Protein 8YEQ (pdb70)

Sequence (72 aa):
EQSEFDVILEAAGDKKIGVIKVVREIVSGLGLKEAKKDLVDGAPKPLLLEKVAKEAADEAKAKLEAAGATVTVK

Structure (mmCIF, N/CA/C/O backbone):
data_8YEQ
#
_entry.id   8YEQ
#
_cell.length_a   25.931
_cell.length_b   47.282
_cell.length_c   61.637
_cell.angle_alpha   90.00
_cell.angle_beta   90.00
_cell.angle_gamma   90.00
#
_symmetry.space_group_name_H-M   'P 2 21 21'
#
loop_
_entity.id
_entity.type
_entity.pdbx_description
1 polymer 'Large ribosomal subunit protein bL12'
2 non-polymer 1,2-ETHANEDIOL
3 water water
#
loop_
_atom_site.group_PDB
_atom_site.id
_atom_site.type_symbol
_atom_site.label_atom_id
_atom_site.label_alt_id
_atom_site.label_comp_id
_atom_site.label_asym_id
_atom_site.label_entity_id
_atom_site.label_seq_id
_atom_site.pdbx_PDB_ins_code
_atom_site.Cartn_x
_atom_site.Cartn_y
_atom_site.Cartn_z
_atom_site.occupancy
_atom_site.B_iso_or_equiv
_atom_site.auth_seq_id
_atom_site.auth_comp_id
_atom_site.auth_asym_id
_atom_site.auth_atom_id
_atom_site.pdbx_PDB_model_num
ATOM 1 N N . GLU A 1 100 ? -14.341 7.568 -5.113 1.00 63.29 58 GLU A N 1
ATOM 2 C CA . GLU A 1 100 ? -13.788 7.844 -3.791 1.00 60.97 58 GLU A CA 1
ATOM 3 C C . GLU A 1 100 ? -12.668 8.884 -3.861 1.00 53.95 58 GLU A C 1
ATOM 4 O O . GLU A 1 100 ? -11.987 9.020 -4.878 1.00 52.22 58 GLU A O 1
ATOM 10 N N . GLN A 1 101 ? -12.494 9.615 -2.764 1.00 42.98 59 GLN A N 1
ATOM 11 C CA . GLN A 1 101 ? -11.491 10.668 -2.698 1.00 32.11 59 GLN A CA 1
ATOM 12 C C . GLN A 1 101 ? -10.087 10.079 -2.775 1.00 24.07 59 GLN A C 1
ATOM 13 O O . GLN A 1 101 ? -9.804 9.026 -2.199 1.00 30.96 59 GLN A O 1
ATOM 19 N N . SER A 1 102 ? -9.194 10.766 -3.489 1.00 19.31 60 SER A N 1
ATOM 20 C CA . SER A 1 102 ? -7.908 10.169 -3.816 1.00 21.80 60 SER A CA 1
ATOM 21 C C . SER A 1 102 ? -6.721 10.737 -3.047 1.00 20.52 60 SER A C 1
ATOM 22 O O . SER A 1 102 ? -5.678 10.081 -3.001 1.00 21.85 60 SER A O 1
ATOM 25 N N . GLU A 1 103 ? -6.837 11.921 -2.445 1.00 16.53 61 GLU A N 1
ATOM 26 C CA . GLU A 1 103 ? -5.742 12.476 -1.660 1.00 16.58 61 GLU A CA 1
ATOM 27 C C . GLU A 1 103 ? -6.323 13.303 -0.525 1.00 13.58 61 GLU A C 1
ATOM 28 O O . GLU A 1 103 ? -7.466 13.764 -0.595 1.00 15.89 61 GLU A O 1
ATOM 34 N N . PHE A 1 104 ? -5.522 13.477 0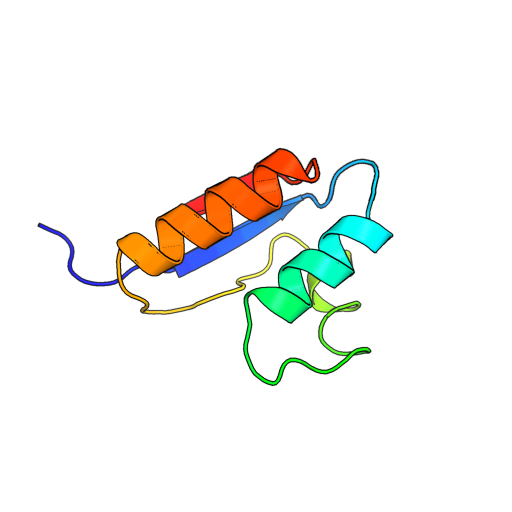.534 1.00 11.84 62 PHE A N 1
ATOM 35 C CA . PHE A 1 104 ? -6.026 13.955 1.817 1.00 11.93 62 PHE A CA 1
ATOM 36 C C . PHE A 1 104 ? -5.040 14.920 2.460 1.00 11.26 62 PHE A C 1
ATOM 37 O O . PHE A 1 104 ? -3.829 14.808 2.266 1.00 11.95 62 PHE A O 1
ATOM 45 N N . ASP A 1 105 ? -5.576 15.861 3.246 1.00 11.85 63 ASP A N 1
ATOM 46 C CA . ASP A 1 105 ? -4.799 16.705 4.147 1.00 9.57 63 ASP A CA 1
ATOM 47 C C . ASP A 1 105 ? -4.954 16.210 5.583 1.00 10.99 63 ASP A C 1
ATOM 48 O O . ASP A 1 105 ? -5.994 15.664 5.960 1.00 12.49 63 ASP A O 1
ATOM 53 N N . VAL A 1 106 ? -3.923 16.427 6.395 1.00 10.29 64 VAL A N 1
ATOM 54 C CA . VAL A 1 106 ? -3.972 16.110 7.824 1.00 8.24 64 VAL A CA 1
ATOM 55 C C . VAL A 1 106 ? -3.767 17.416 8.580 1.00 9.37 64 VAL A C 1
ATOM 56 O O . VAL A 1 106 ? -2.726 18.071 8.419 1.00 10.58 64 VAL A O 1
ATOM 60 N N . ILE A 1 107 ? -4.767 17.818 9.368 1.00 7.04 65 ILE A N 1
ATOM 61 C CA . ILE A 1 107 ? -4.730 19.059 10.146 1.00 8.56 65 ILE A CA 1
ATOM 62 C C . ILE A 1 107 ? -4.500 18.710 11.610 1.00 7.40 65 ILE A C 1
ATOM 63 O O . ILE A 1 107 ? -5.246 17.908 12.185 1.00 8.38 65 ILE A O 1
ATOM 68 N N . LEU A 1 108 ? -3.465 19.301 12.212 1.00 7.41 66 LEU A N 1
ATOM 69 C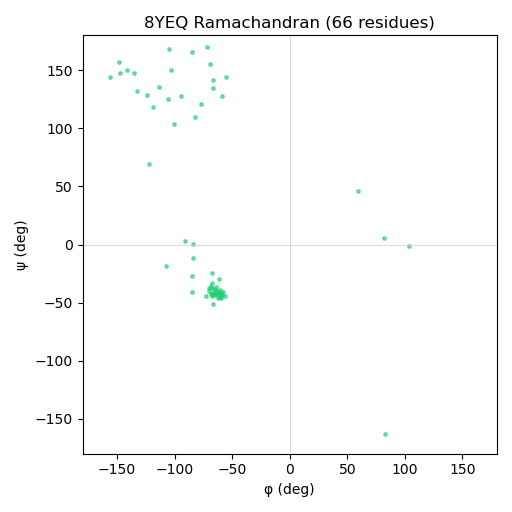 CA . LEU A 1 108 ? -3.279 19.236 13.661 1.00 7.34 66 LEU A CA 1
ATOM 70 C C . LEU A 1 108 ? -4.153 20.310 14.292 1.00 8.87 66 LEU A C 1
ATOM 71 O O . LEU A 1 108 ? -3.871 21.504 14.146 1.00 8.65 66 LEU A O 1
ATOM 76 N N . GLU A 1 109 ? -5.213 19.898 14.988 1.00 7.32 67 GLU A N 1
ATOM 77 C CA . GLU A 1 109 ? -6.161 20.866 15.536 1.00 7.02 67 GLU A CA 1
ATOM 78 C C . GLU A 1 109 ? -5.704 21.401 16.883 1.00 9.38 67 GLU A C 1
ATOM 79 O O . GLU A 1 109 ? -5.857 22.597 17.162 1.00 10.48 67 GLU A O 1
ATOM 85 N N . ALA A 1 110 ? -5.169 20.530 17.736 1.00 9.11 68 ALA A N 1
ATOM 86 C CA . ALA A 1 110 ? -4.775 20.884 19.090 1.00 8.86 68 ALA A CA 1
ATOM 87 C C . ALA A 1 110 ? -3.711 19.904 19.543 1.00 9.35 68 ALA A C 1
ATOM 88 O O . ALA A 1 110 ? -3.777 18.717 19.215 1.00 10.80 68 ALA A O 1
ATOM 90 N N . ALA A 1 111 ? -2.753 20.396 20.324 1.00 9.85 69 ALA A N 1
ATOM 91 C CA . ALA A 1 111 ? -1.622 19.562 20.709 1.00 11.21 69 ALA A CA 1
ATOM 92 C C . ALA A 1 111 ? -1.915 18.704 21.930 1.00 12.87 69 ALA A C 1
ATOM 93 O O . ALA A 1 111 ? -1.302 17.645 22.087 1.00 14.39 69 ALA A O 1
ATOM 95 N N . GLY A 1 112 ? -2.819 19.131 22.804 1.00 10.96 70 GLY A N 1
ATOM 96 C CA . GLY A 1 112 ? -3.066 18.383 24.025 1.00 12.98 70 GLY A CA 1
ATOM 97 C C . GLY A 1 112 ? -2.065 18.709 25.122 1.00 11.99 70 GLY A C 1
ATOM 98 O O . GLY A 1 112 ? -1.334 19.703 25.073 1.00 15.34 70 GLY A O 1
ATOM 99 N N . ASP A 1 113 ? -2.024 17.823 26.121 1.00 15.15 71 ASP A N 1
ATOM 100 C CA . ASP A 1 113 ? -1.258 18.049 27.344 1.00 15.88 71 ASP A CA 1
ATOM 101 C C . ASP A 1 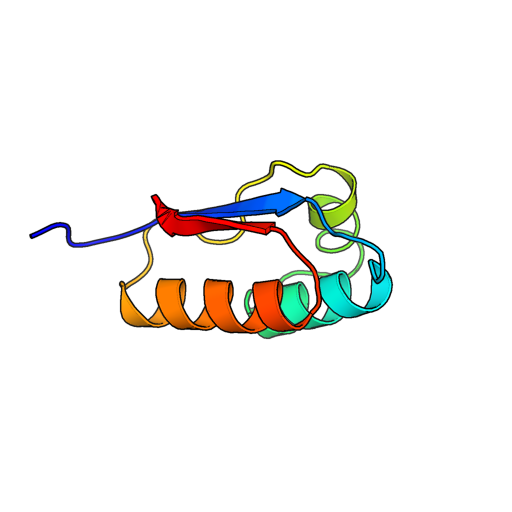113 ? 0.213 17.669 27.234 1.00 17.28 71 ASP A C 1
ATOM 102 O O . ASP A 1 113 ? 0.986 18.009 28.135 1.00 18.10 71 ASP A O 1
ATOM 107 N N . LYS A 1 114 ? 0.622 16.975 26.179 1.00 13.13 72 LYS A N 1
ATOM 108 C CA . LYS A 1 114 ? 1.987 16.466 26.046 1.00 12.95 72 LYS A CA 1
ATOM 109 C C . LYS A 1 114 ? 2.585 17.026 24.761 1.00 12.95 72 LYS A C 1
ATOM 110 O O . LYS A 1 114 ? 2.826 16.298 23.795 1.00 12.33 72 LYS A O 1
ATOM 116 N N . LYS A 1 115 ? 2.834 18.337 24.763 1.00 12.72 73 LYS A N 1
ATOM 117 C CA . LYS A 1 115 ? 3.278 19.020 23.552 1.00 11.72 73 LYS A CA 1
ATOM 118 C C . LYS A 1 115 ? 4.626 18.507 23.062 1.00 14.87 73 LYS A C 1
ATOM 119 O O . LYS A 1 115 ? 4.845 18.379 21.852 1.00 13.52 73 LYS A O 1
ATOM 125 N N . ILE A 1 116 ? 5.560 18.246 23.981 1.00 14.11 74 ILE A N 1
ATOM 126 C CA . ILE A 1 116 ? 6.871 17.749 23.575 1.00 15.59 74 ILE A CA 1
ATOM 127 C C . ILE A 1 116 ? 6.732 16.426 22.837 1.00 13.61 74 ILE A C 1
ATOM 128 O O . ILE A 1 116 ? 7.384 16.196 21.811 1.00 15.65 74 ILE A O 1
ATOM 133 N N . GLY A 1 117 ? 5.872 15.533 23.340 1.00 13.62 75 GLY A N 1
ATOM 134 C CA . GLY A 1 117 ? 5.647 14.273 22.648 1.00 12.39 75 GLY A CA 1
ATOM 135 C C . GLY A 1 117 ? 5.026 14.460 21.276 1.00 10.65 75 GLY A C 1
ATOM 136 O O . GLY A 1 117 ? 5.347 13.732 20.332 1.00 12.89 75 GLY A O 1
ATOM 137 N N . VAL A 1 118 ? 4.124 15.434 21.147 1.00 9.96 76 VAL A N 1
ATOM 138 C CA . VAL A 1 118 ? 3.491 15.688 19.859 1.00 8.61 76 VAL A CA 1
ATOM 139 C C . VAL A 1 118 ? 4.504 16.255 18.865 1.00 11.52 76 VAL A C 1
ATOM 140 O O . VAL A 1 118 ? 4.478 15.906 17.679 1.00 10.62 76 VAL A O 1
ATOM 144 N N . ILE A 1 119 ? 5.426 17.111 19.331 1.00 11.15 77 ILE A N 1
ATOM 145 C CA . ILE A 1 119 ? 6.497 17.589 18.454 1.00 10.49 77 ILE A CA 1
ATOM 146 C C . ILE A 1 119 ? 7.319 16.415 17.921 1.00 9.88 77 ILE A C 1
ATOM 147 O O . ILE A 1 119 ? 7.641 16.359 16.726 1.00 10.40 77 ILE A O 1
ATOM 152 N N . LYS A 1 120 ? 7.657 15.446 18.788 1.00 11.40 78 LYS A N 1
ATOM 153 C CA . LYS A 1 120 ? 8.407 14.275 18.329 1.00 10.35 78 LYS A CA 1
ATOM 154 C C . LYS A 1 120 ? 7.628 13.484 17.282 1.00 11.19 78 LYS A C 1
ATOM 155 O O . LYS A 1 120 ? 8.198 13.056 16.275 1.00 12.11 78 LYS A O 1
ATOM 161 N N . VAL A 1 121 ? 6.323 13.285 17.500 1.00 9.80 79 VAL A N 1
ATOM 162 C CA . VAL A 1 121 ? 5.518 12.514 16.552 1.00 9.97 79 VAL A CA 1
ATOM 163 C C . VAL A 1 121 ? 5.390 13.253 15.218 1.00 9.22 79 VAL A C 1
ATOM 164 O O . VAL A 1 121 ? 5.498 12.649 14.139 1.00 10.72 79 VAL A O 1
ATOM 168 N N . VAL A 1 122 ? 5.184 14.577 15.259 1.00 9.68 80 VAL A N 1
ATOM 169 C CA . VAL A 1 122 ? 5.126 15.359 14.026 1.00 9.24 80 VAL A CA 1
ATOM 170 C C . VAL A 1 122 ? 6.420 15.202 13.225 1.00 9.49 80 VAL A C 1
ATOM 171 O O . VAL A 1 122 ? 6.401 15.069 11.994 1.00 9.96 80 VAL A O 1
ATOM 175 N N . ARG A 1 123 ? 7.568 15.209 13.911 1.00 10.33 81 ARG A N 1
ATOM 176 C CA . ARG A 1 123 ? 8.838 15.070 13.210 1.00 10.68 81 ARG A CA 1
ATOM 177 C C . ARG A 1 123 ? 9.015 13.689 12.602 1.00 10.72 81 ARG A C 1
ATOM 178 O O . ARG A 1 123 ? 9.645 13.567 11.546 1.00 13.92 81 ARG A O 1
ATOM 186 N N . GLU A 1 124 ? 8.477 12.649 13.246 1.00 11.49 82 GLU A N 1
ATOM 187 C CA . GLU A 1 124 ? 8.543 11.300 12.681 1.00 13.39 82 GLU A CA 1
ATOM 188 C C . GLU A 1 124 ? 7.649 11.181 11.454 1.00 13.51 82 GLU A C 1
ATOM 189 O O . GLU A 1 124 ? 8.015 10.527 10.470 1.00 17.01 82 GLU A O 1
ATOM 195 N N . ILE A 1 125 ? 6.480 11.829 11.488 1.00 11.97 83 ILE A N 1
ATOM 196 C CA . ILE A 1 125 ? 5.522 11.726 10.391 1.00 12.00 83 ILE A CA 1
ATOM 197 C C . ILE A 1 125 ? 5.998 12.504 9.167 1.00 14.05 83 ILE A C 1
ATOM 198 O O . ILE A 1 125 ? 5.907 12.011 8.034 1.00 16.62 83 ILE A O 1
ATOM 203 N N . VAL A 1 126 ? 6.507 13.725 9.365 1.00 11.94 84 VAL A N 1
ATOM 204 C CA . VAL A 1 126 ? 6.779 14.664 8.275 1.00 13.98 84 VAL A CA 1
ATOM 205 C C . VAL A 1 126 ? 8.268 14.612 7.963 1.00 13.45 84 VAL A C 1
ATOM 206 O O . VAL A 1 126 ? 9.088 15.204 8.672 1.00 15.31 84 VAL A O 1
ATOM 210 N N . SER A 1 127 ? 8.611 13.937 6.870 1.00 16.83 85 SER A N 1
ATOM 211 C CA . SER A 1 127 ? 10.007 13.807 6.472 1.00 18.68 85 SER A CA 1
ATOM 212 C C . SER A 1 127 ? 10.635 15.176 6.244 1.00 18.26 85 SER A C 1
ATOM 213 O O . SER A 1 127 ? 10.093 16.012 5.512 1.00 19.69 85 SER A O 1
ATOM 216 N N . GLY A 1 128 ? 11.779 15.405 6.889 1.00 14.66 86 GLY A N 1
ATOM 217 C CA . GLY A 1 128 ? 12.542 16.612 6.671 1.00 14.57 86 GLY A CA 1
ATOM 218 C C . GLY A 1 128 ? 12.081 17.831 7.436 1.00 14.56 86 GLY A C 1
ATOM 219 O O . GLY A 1 128 ? 12.627 18.919 7.216 1.00 14.24 86 GLY A O 1
ATOM 220 N N . LEU A 1 129 ? 11.102 17.700 8.328 1.00 10.79 87 LEU A N 1
ATOM 221 C CA . LEU A 1 129 ? 10.626 18.849 9.090 1.00 8.89 87 LEU A CA 1
ATOM 222 C C . LEU A 1 129 ? 11.627 19.166 10.199 1.00 9.92 87 LEU A C 1
ATOM 223 O O . LEU A 1 129 ? 11.897 18.319 11.060 1.00 11.69 87 LEU A O 1
ATOM 228 N N . GLY A 1 130 ? 12.162 20.379 10.182 1.00 10.78 88 GLY A N 1
ATOM 229 C CA . GLY A 1 130 ? 13.166 20.765 11.149 1.00 10.50 88 GLY A CA 1
ATOM 230 C C . GLY A 1 130 ? 12.590 20.965 12.537 1.00 10.45 88 GLY A C 1
ATOM 231 O O . GLY A 1 130 ? 11.379 21.000 12.752 1.00 10.77 88 GLY A O 1
ATOM 232 N N . LEU A 1 131 ? 13.496 21.118 13.506 1.00 8.50 89 LEU A N 1
ATOM 233 C CA . LEU A 1 131 ? 13.069 21.197 14.902 1.00 8.35 89 LEU A CA 1
ATOM 234 C C . LEU A 1 131 ? 12.263 22.465 15.175 1.00 10.39 89 LEU A C 1
ATOM 235 O O . LEU A 1 131 ? 11.167 22.396 15.739 1.00 9.32 89 LEU A O 1
ATOM 240 N N . LYS A 1 132 ? 12.789 23.632 14.796 1.00 10.01 90 LYS A N 1
ATOM 241 C CA . LYS A 1 132 ? 12.039 24.870 14.994 1.00 8.96 90 LYS A CA 1
ATOM 242 C C . LYS A 1 132 ? 10.737 24.863 14.193 1.00 11.23 90 LYS A C 1
ATOM 243 O O . LYS A 1 132 ? 9.693 25.295 14.694 1.00 9.65 90 LYS A O 1
ATOM 249 N N . GLU A 1 133 ? 10.772 24.369 12.951 1.00 12.22 91 GLU A N 1
ATOM 250 C CA . GLU A 1 133 ? 9.544 24.300 12.153 1.00 10.15 91 GLU A CA 1
ATOM 251 C C . GLU A 1 133 ? 8.483 23.439 12.824 1.00 8.87 91 GLU A C 1
ATOM 252 O O . GLU A 1 133 ? 7.291 23.780 12.805 1.00 10.06 91 GLU A O 1
ATOM 258 N N . ALA A 1 134 ? 8.887 22.308 13.407 1.00 9.10 92 ALA A N 1
ATOM 259 C CA . ALA A 1 134 ? 7.923 21.438 14.071 1.00 7.75 92 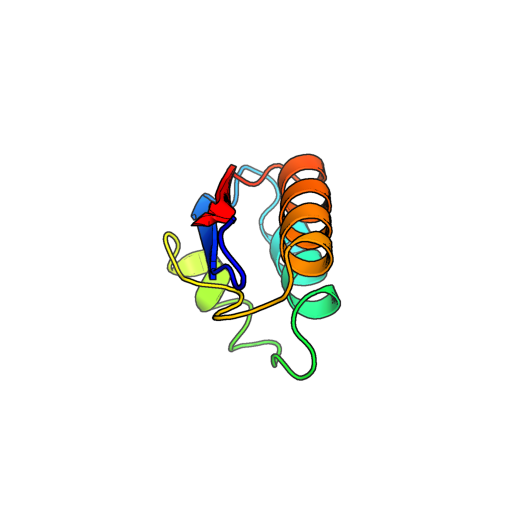ALA A CA 1
ATOM 260 C C . ALA A 1 134 ? 7.358 22.094 15.327 1.00 9.21 92 ALA A C 1
ATOM 261 O O . ALA A 1 134 ? 6.151 21.998 15.591 1.00 8.69 92 AL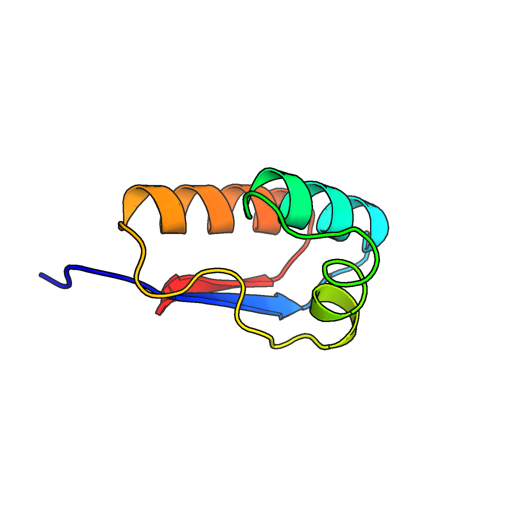A A O 1
ATOM 263 N N . LYS A 1 135 ? 8.215 22.743 16.131 1.00 8.93 93 LYS A N 1
ATOM 264 C CA A LYS A 1 135 ? 7.725 23.452 17.308 0.51 9.21 93 LYS A CA 1
ATOM 265 C CA B LYS A 1 135 ? 7.734 23.462 17.308 0.49 9.12 93 LYS A CA 1
ATOM 266 C C . LYS A 1 135 ? 6.737 24.548 16.921 1.00 9.06 93 LYS A C 1
ATOM 267 O O . LYS A 1 135 ? 5.701 24.720 17.579 1.00 10.80 93 LYS A O 1
ATOM 278 N N . ASP A 1 136 ? 7.033 25.296 15.853 1.00 9.63 94 ASP A N 1
ATOM 279 C CA . ASP A 1 136 ? 6.139 26.374 15.444 1.00 10.13 94 ASP A CA 1
ATOM 280 C C . ASP A 1 136 ? 4.818 25.835 14.905 1.00 9.69 94 ASP A C 1
ATOM 281 O O . ASP A 1 136 ? 3.762 26.452 15.102 1.00 9.83 94 ASP A O 1
ATOM 286 N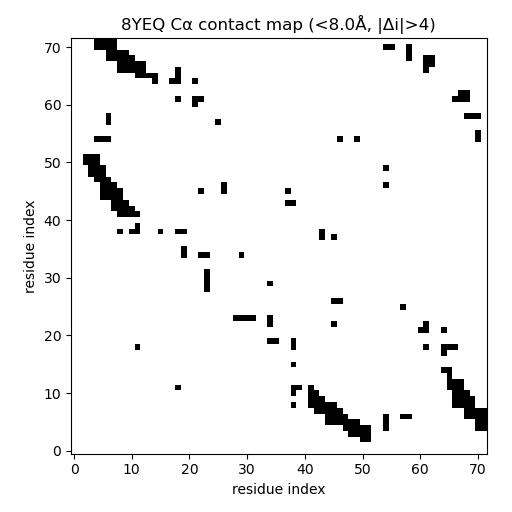 N . LEU A 1 137 ? 4.853 24.698 14.208 1.00 9.50 95 LEU A N 1
ATOM 287 C CA . LEU A 1 137 ? 3.622 24.082 13.731 1.00 7.04 95 LEU A CA 1
ATOM 288 C C . LEU A 1 137 ? 2.734 23.675 14.898 1.00 9.19 95 LEU A C 1
ATOM 289 O O . LEU A 1 137 ? 1.528 23.952 14.908 1.00 11.34 95 LEU A O 1
ATOM 294 N N . VAL A 1 138 ? 3.320 23.032 15.904 1.00 7.93 96 VAL A N 1
ATOM 295 C CA . VAL A 1 138 ? 2.542 22.586 17.050 1.00 8.88 96 VAL A CA 1
ATOM 296 C C . VAL A 1 138 ? 2.025 23.783 17.843 1.00 11.37 96 VAL A C 1
ATOM 297 O O . VAL A 1 138 ? 0.849 23.823 18.222 1.00 11.24 96 VAL A O 1
ATOM 301 N N . ASP A 1 139 ? 2.880 24.792 18.079 1.00 7.72 97 ASP A N 1
ATOM 302 C CA . ASP A 1 139 ? 2.443 25.978 18.812 1.00 10.29 97 ASP A CA 1
ATOM 303 C C . ASP A 1 139 ? 1.418 26.794 18.036 1.00 10.82 97 ASP A C 1
ATOM 304 O O . ASP A 1 139 ? 0.641 27.537 18.650 1.00 10.59 97 ASP A O 1
ATOM 309 N N . GLY A 1 140 ? 1.394 26.688 16.711 1.00 8.72 98 GLY A N 1
ATOM 310 C CA . GLY A 1 140 ? 0.439 27.430 15.908 1.00 10.20 98 GLY A CA 1
ATOM 311 C C . GLY A 1 140 ? -0.882 26.748 15.608 1.00 10.29 98 GLY A C 1
ATOM 312 O O . GLY A 1 140 ? -1.698 27.326 14.882 1.00 10.56 98 GLY A O 1
ATOM 313 N N . ALA A 1 141 ? -1.115 25.551 16.149 1.00 8.91 99 ALA A N 1
ATOM 314 C CA . ALA A 1 141 ? -2.306 24.768 15.828 1.00 7.35 99 ALA A CA 1
ATOM 315 C C . ALA A 1 141 ? -3.580 25.570 16.094 1.00 9.07 99 ALA A C 1
ATOM 316 O O . ALA A 1 141 ? -3.651 26.311 17.079 1.00 12.02 99 ALA A O 1
ATOM 318 N N . PRO A 1 142 ? -4.630 25.407 15.270 1.00 7.78 100 PRO A N 1
ATOM 319 C CA . PRO A 1 142 ? -4.712 24.485 14.123 1.00 8.61 100 PRO A CA 1
ATOM 320 C C . PRO A 1 142 ? -3.783 24.822 12.953 1.00 9.87 100 PRO A C 1
ATOM 321 O O . PRO A 1 142 ? -3.717 25.988 12.552 1.00 11.93 100 PRO A O 1
ATOM 325 N N . LYS A 1 143 ? -3.088 23.818 12.413 1.00 9.57 101 LYS A N 1
ATOM 326 C CA . LYS A 1 143 ? -2.180 23.989 11.286 1.00 10.82 101 LYS A CA 1
ATOM 327 C C . LYS A 1 143 ? -2.183 22.726 10.447 1.00 10.63 101 LYS A C 1
ATOM 328 O O . LYS A 1 143 ? -2.296 21.619 10.996 1.00 9.63 101 LYS A O 1
ATOM 334 N N . PRO A 1 144 ? -2.010 22.843 9.132 1.00 10.56 102 PRO A N 1
ATOM 335 C CA . PRO A 1 144 ? -1.817 21.637 8.321 1.00 11.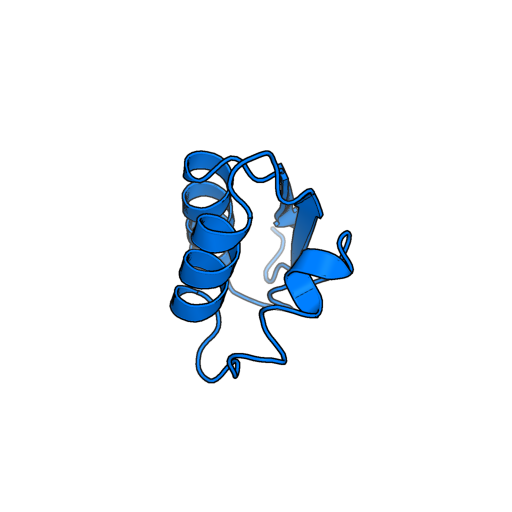48 102 PRO A CA 1
ATOM 336 C C . PRO A 1 144 ? -0.466 20.992 8.594 1.00 10.55 102 PRO A C 1
ATOM 337 O O . PRO A 1 144 ? 0.551 21.665 8.788 1.00 12.77 102 PRO A O 1
ATOM 341 N N A LEU A 1 145 ? -0.469 19.661 8.613 0.77 10.63 103 LEU A N 1
ATOM 342 N N B LEU A 1 145 ? -0.473 19.662 8.616 0.23 11.39 103 LEU A N 1
ATOM 343 C CA A LEU A 1 145 ? 0.720 18.849 8.808 0.77 12.43 103 LEU A CA 1
ATOM 344 C CA B LEU A 1 145 ? 0.723 18.855 8.797 0.23 13.14 103 LEU A CA 1
ATOM 345 C C A LEU A 1 145 ? 1.159 18.147 7.531 0.77 12.09 103 LEU A C 1
ATOM 346 C C B LEU A 1 145 ? 1.157 18.171 7.512 0.23 12.54 103 LEU A C 1
ATOM 347 O O A LEU A 1 145 ? 2.349 18.135 7.199 0.77 14.12 103 LEU A O 1
ATOM 348 O O B LEU A 1 145 ? 2.336 18.213 7.146 0.23 13.95 103 LEU A O 1
ATOM 357 N N . LEU A 1 146 ? 0.219 17.534 6.823 1.00 11.47 104 LEU A N 1
ATOM 358 C CA . LEU A 1 146 ? 0.462 16.867 5.557 1.00 11.18 104 LEU A CA 1
ATOM 359 C C . LEU A 1 146 ? -0.599 17.336 4.577 1.00 13.03 104 LEU A C 1
ATOM 360 O O . LEU A 1 146 ? -1.746 17.579 4.963 1.00 11.56 104 LEU A O 1
ATOM 365 N N . GLU A 1 147 ? -0.217 17.449 3.307 1.00 12.75 105 GLU A N 1
ATOM 366 C CA . GLU A 1 147 ? -1.122 17.932 2.273 1.00 12.60 105 GLU A CA 1
ATOM 367 C C . GLU A 1 147 ? -1.051 17.013 1.062 1.00 12.58 105 GLU A C 1
ATOM 368 O O . GLU A 1 147 ? 0.045 16.648 0.619 1.00 14.60 105 GLU A O 1
ATOM 374 N N . LYS A 1 148 ? -2.225 16.616 0.560 1.00 13.12 106 LYS A N 1
ATOM 375 C CA . LYS A 1 148 ? -2.362 15.828 -0.669 1.00 13.43 106 LYS A CA 1
ATOM 376 C C . LYS A 1 148 ? -1.636 14.484 -0.585 1.00 14.49 106 LYS A C 1
ATOM 377 O O . LYS A 1 148 ? -0.950 14.066 -1.519 1.00 15.32 106 LYS A O 1
ATOM 383 N N . VAL A 1 149 ? -1.815 13.787 0.531 1.00 12.43 107 VAL A N 1
ATOM 384 C CA . VAL A 1 149 ? -1.171 12.501 0.746 1.00 13.09 107 VAL A CA 1
ATOM 385 C C . VAL A 1 149 ? -2.180 11.367 0.583 1.00 12.70 107 VAL A C 1
ATOM 386 O O . VAL A 1 149 ? -3.390 11.574 0.538 1.00 12.68 107 VAL A O 1
ATOM 390 N N . ALA A 1 150 ? -1.669 10.140 0.510 1.00 12.54 108 ALA A N 1
ATOM 391 C CA . ALA A 1 150 ? -2.511 8.961 0.382 1.00 14.06 108 ALA A CA 1
ATOM 392 C C . ALA A 1 150 ? -3.303 8.696 1.660 1.00 15.83 108 ALA A C 1
ATOM 393 O O . ALA A 1 150 ? -2.891 9.067 2.761 1.00 13.74 108 ALA A O 1
ATOM 395 N N . LYS A 1 151 ? -4.437 8.007 1.500 1.00 14.98 109 LYS A N 1
ATOM 396 C CA . LYS A 1 151 ? -5.315 7.728 2.635 1.00 15.07 109 LYS A CA 1
ATOM 397 C C . LYS A 1 151 ? -4.587 6.993 3.752 1.00 13.49 109 LYS A C 1
ATOM 398 O O . LYS A 1 151 ? -4.757 7.332 4.931 1.00 12.76 109 LYS A O 1
ATOM 404 N N . GLU A 1 152 ? -3.784 5.982 3.412 1.00 15.40 110 GLU A N 1
ATOM 405 C CA . GLU A 1 152 ? -3.098 5.230 4.457 1.00 1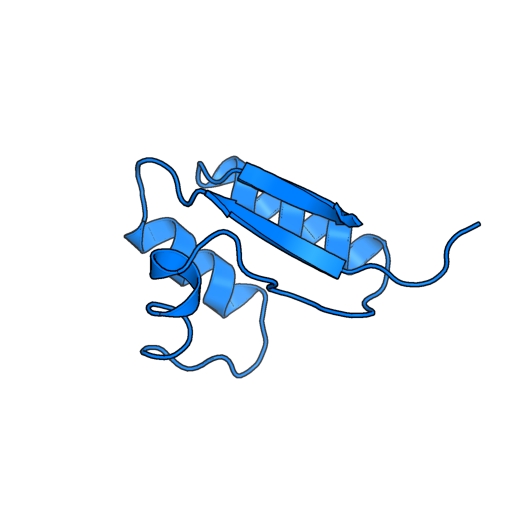4.17 110 GLU A CA 1
ATOM 406 C C . GLU A 1 152 ? -2.137 6.117 5.240 1.00 13.69 110 GLU A C 1
ATOM 407 O O . GLU A 1 152 ? -2.072 6.041 6.473 1.00 12.68 110 GLU A O 1
ATOM 413 N N . ALA A 1 153 ? -1.386 6.969 4.543 1.00 12.29 111 ALA A N 1
ATOM 414 C CA . ALA A 1 153 ? -0.491 7.901 5.219 1.00 9.75 111 ALA A CA 1
ATOM 415 C C . ALA A 1 153 ? -1.263 8.841 6.136 1.00 9.21 111 ALA A C 1
ATOM 416 O O . ALA A 1 153 ? -0.806 9.155 7.243 1.00 10.10 111 ALA A O 1
ATOM 418 N N . ALA A 1 154 ? -2.440 9.296 5.696 1.00 11.39 112 ALA A N 1
ATOM 419 C CA . ALA A 1 154 ? -3.243 10.177 6.540 1.00 9.08 112 ALA A CA 1
ATOM 420 C C . ALA A 1 154 ? -3.768 9.438 7.765 1.00 8.98 112 ALA A C 1
ATOM 421 O O . ALA A 1 154 ? -3.741 9.978 8.881 1.00 9.84 112 ALA A O 1
ATOM 423 N N . ASP A 1 155 ? -4.245 8.200 7.577 1.00 10.79 113 ASP A N 1
ATOM 424 C CA . ASP A 1 155 ? -4.784 7.431 8.697 1.00 11.94 113 ASP A CA 1
ATOM 425 C C . ASP A 1 155 ? -3.701 7.115 9.723 1.00 10.35 113 ASP A C 1
ATOM 426 O O . ASP A 1 155 ? -3.952 7.169 10.935 1.00 9.95 113 ASP A O 1
ATOM 431 N N . GLU A 1 156 ? -2.489 6.791 9.257 1.00 9.22 114 GLU A N 1
ATOM 432 C CA . GLU A 1 156 ? -1.384 6.533 10.176 1.00 8.47 114 GLU A CA 1
ATOM 433 C C . GLU A 1 156 ? -1.001 7.787 10.950 1.00 9.10 114 GLU A C 1
ATOM 434 O O . GLU A 1 156 ? -0.775 7.730 12.167 1.00 8.82 114 GLU A O 1
ATOM 440 N N . ALA A 1 157 ? -0.923 8.934 10.268 1.00 9.38 115 ALA A N 1
ATOM 441 C CA . ALA A 1 157 ? -0.612 10.184 10.956 1.00 8.09 115 ALA A CA 1
ATOM 442 C C . ALA A 1 157 ? -1.649 10.503 12.027 1.00 8.18 115 ALA A C 1
ATOM 443 O O . ALA A 1 157 ? -1.301 10.858 13.161 1.00 9.99 115 ALA A O 1
ATOM 445 N N . LYS A 1 158 ? -2.932 10.378 11.687 1.00 7.31 116 LYS A N 1
ATOM 446 C CA . LYS A 1 158 ? -3.986 10.659 12.657 1.00 8.36 116 LYS A CA 1
ATOM 447 C C . LYS A 1 158 ? -3.889 9.729 13.865 1.00 8.09 116 LYS A C 1
ATOM 448 O O . LYS A 1 158 ? -3.991 10.176 15.012 1.00 9.26 116 LYS A O 1
ATOM 454 N N . ALA A 1 159 ? -3.678 8.428 13.627 1.00 8.53 117 ALA A N 1
ATOM 455 C CA . ALA A 1 159 ? -3.637 7.486 14.742 1.00 8.52 117 ALA A CA 1
ATOM 456 C C . ALA A 1 159 ? -2.450 7.763 15.658 1.00 7.73 117 ALA A C 1
ATOM 457 O O . ALA A 1 159 ? -2.582 7.729 16.890 1.00 8.65 117 ALA A O 1
ATOM 459 N N . LYS A 1 160 ? -1.284 8.047 15.079 1.00 7.67 118 LYS A N 1
ATOM 460 C CA . LYS A 1 160 ? -0.108 8.321 15.900 1.00 7.82 118 LYS A CA 1
ATOM 461 C C . LYS A 1 160 ? -0.280 9.596 16.719 1.00 8.53 118 LYS A C 1
ATOM 462 O O . LYS A 1 160 ? 0.066 9.631 17.906 1.00 9.87 118 LYS A O 1
ATOM 468 N N . LEU A 1 161 ? -0.828 10.648 16.111 1.00 8.87 119 LEU A N 1
ATOM 469 C CA . LEU A 1 161 ? -0.988 11.905 16.835 1.00 8.17 119 LEU A CA 1
ATOM 470 C C . LEU A 1 161 ? -2.052 11.797 17.919 1.00 8.91 119 LEU A C 1
ATOM 471 O O . LEU A 1 161 ? -1.877 12.340 19.019 1.00 9.17 119 LEU A O 1
ATOM 476 N N . GLU A 1 162 ? -3.161 11.102 17.633 1.00 8.90 120 GLU A N 1
ATOM 477 C CA . GLU A 1 162 ? -4.210 10.957 18.635 1.00 10.11 120 GLU A CA 1
ATOM 478 C C . GLU A 1 162 ? -3.724 10.142 19.825 1.00 9.57 120 GLU A C 1
ATOM 479 O O . GLU A 1 162 ? -4.081 10.439 20.970 1.00 11.62 120 GLU A O 1
ATOM 485 N N . ALA A 1 163 ? -2.924 9.100 19.575 1.00 10.02 121 ALA A N 1
ATOM 486 C CA . ALA A 1 163 ? -2.384 8.310 20.678 1.00 9.28 121 ALA A CA 1
ATOM 487 C C . ALA A 1 163 ? -1.513 9.156 21.591 1.00 11.60 121 ALA A C 1
ATOM 488 O O . ALA A 1 163 ? -1.428 8.881 22.797 1.00 14.53 121 ALA A O 1
ATOM 490 N N . ALA A 1 164 ? -0.874 10.186 21.040 1.00 9.61 122 ALA A N 1
ATOM 491 C CA . ALA A 1 164 ? -0.017 11.099 21.781 1.00 10.32 122 ALA A CA 1
ATOM 492 C C . ALA A 1 164 ? -0.784 12.222 22.469 1.00 10.83 122 ALA A C 1
ATOM 493 O O . ALA A 1 164 ? -0.147 13.069 23.104 1.00 12.70 122 ALA A O 1
ATOM 495 N N . GLY A 1 165 ? -2.111 12.265 22.337 1.00 10.68 123 GLY A N 1
ATOM 496 C CA . GLY A 1 165 ? -2.941 13.237 23.023 1.00 9.63 123 GLY A CA 1
ATOM 497 C C . GLY A 1 165 ? -3.450 14.372 22.167 1.00 9.17 123 GLY A C 1
ATOM 498 O O . GLY A 1 165 ? -4.179 15.227 22.687 1.00 12.43 123 GLY A O 1
ATOM 499 N N . ALA A 1 166 ? -3.090 14.420 20.889 1.00 9.40 124 ALA A N 1
ATOM 500 C CA . ALA A 1 166 ? -3.496 15.505 20.010 1.00 8.53 124 ALA A CA 1
ATOM 501 C C . ALA A 1 166 ? -4.881 15.250 19.418 1.00 8.58 124 ALA A C 1
ATOM 502 O O . ALA A 1 166 ? -5.440 14.148 19.475 1.00 10.65 124 ALA A O 1
ATOM 504 N N . THR A 1 167 ? -5.450 16.311 18.853 1.00 8.89 125 THR A N 1
ATOM 505 C CA . THR A 1 167 ? -6.694 16.253 18.099 1.00 7.75 125 THR A CA 1
ATOM 506 C C . THR A 1 167 ? -6.385 16.573 16.643 1.00 7.14 125 THR A C 1
ATOM 507 O O . THR A 1 167 ? -5.618 17.505 16.358 1.00 8.00 125 THR A O 1
ATOM 511 N N . VAL A 1 168 ? -6.965 15.792 15.728 1.00 8.57 126 VAL A N 1
ATOM 512 C CA . VAL A 1 168 ? -6.624 15.814 14.310 1.00 8.71 126 VAL A CA 1
ATOM 513 C C . VAL A 1 168 ? -7.899 15.799 13.474 1.00 9.52 126 VAL A C 1
ATOM 514 O O . VAL A 1 168 ? -8.908 15.203 13.863 1.00 11.42 126 VAL A O 1
ATOM 518 N N . THR A 1 169 ? -7.854 16.456 12.309 1.00 7.87 127 THR A N 1
ATOM 519 C CA . THR A 1 169 ? -8.863 16.263 11.271 1.00 8.02 127 THR A CA 1
ATOM 520 C C . THR A 1 169 ? -8.190 15.846 9.974 1.00 9.24 127 THR A C 1
ATOM 521 O O . THR A 1 169 ? -7.255 16.512 9.518 1.00 9.41 127 THR A O 1
ATOM 525 N N . VAL A 1 170 ? -8.668 14.753 9.378 1.00 9.41 128 VAL A N 1
ATOM 526 C CA . VAL A 1 170 ? -8.286 14.357 8.024 1.00 10.45 128 VAL A CA 1
ATOM 527 C C . VAL A 1 170 ? -9.328 14.903 7.055 1.00 13.69 128 VAL A C 1
ATOM 528 O O . VAL A 1 170 ? -10.534 14.695 7.249 1.00 12.85 128 VAL A O 1
ATOM 532 N N . LYS A 1 171 ? -8.875 15.618 6.027 1.00 10.09 129 LYS A N 1
ATOM 533 C CA . LYS A 1 171 ? -9.796 16.322 5.127 1.00 12.46 129 LYS A CA 1
ATOM 534 C C . LYS A 1 171 ? -9.610 15.923 3.674 1.00 16.71 129 LYS A C 1
ATOM 535 O O . LYS A 1 171 ? -8.505 15.620 3.233 1.00 16.04 129 LYS A O 1
#

Secondary structure (DSSP, 8-state):
----EEEEEEE--S-HHHHHHHHHHHSTT--HHHHHHHHHT-SEEEEEEE-HHHHHHHHHHHHHTT-EEEE-

Nearest PDB structures (foldseek):
  8yeq-assembly1_A  TM=1.014E+00  e=1.988E-14  Mycobacterium tuberculosis H37Rv
  1rqu-assembly1_B  TM=9.296E-01  e=2.202E-07  Escherichia coli
  1ctf-assembly1_A-2  TM=9.560E-01  e=6.435E-07  Escherichia coli
  5kcs-assembly1_1L  TM=9.220E-01  e=2.692E-07  Escherichia coli K-12
  6ydp-assembly1_LL  TM=9.611E-01  e=3.139E-05  Sus scrofa

Foldseek 3Di:
DDFFKWKWFAAQADQNVQLLVLLPVLQDPQDSVNSSCPRVPPRDISDGGHGPVSNVVSQVSRVVNGTDMDMD

Radius of gyration: 11.12 Å; Cα contacts (8 Å, |Δi|>4): 127; chains: 1; bounding box: 27×22×31 Å

B-factor: mean 17.63, std 10.93, range [7.02, 72.39]

Solvent-accessible surface area: 4482 Å² total; per-residue (Å²): 209,102,99,81,21,44,0,22,0,51,45,9,42,153,133,93,131,27,0,25,141,34,0,101,109,30,23,113,84,32,30,119,151,102,0,111,66,28,3,75,29,29,84,90,60,14,27,106,143,33,63,94,124,43,0,62,87,2,66,61,89,0,79,91,17,41,8,77,9,46,39,132

Organism: Mycobacterium tuberculosis (strain CDC 1551 / Oshkosh) (NCBI:txid83331)

InterPro domains:
  IPR000206 Large ribosomal subunit protein bL12 [MF_00368] (3-130)
  IPR000206 Large ribosomal subunit protein bL12 [PTHR45987] (7-129)
  IPR000206 Large ribosomal subunit protein bL12 [TIGR00855] (1-130)
  IPR000206 Large ribosomal subunit protein bL12 [cd00387] (4-129)
  IPR008932 Large ribosomal subunit protein bL12, oligomerization [PF16320] (6-53)
  IPR013823 Large ribosomal subunit protein bL12, C-terminal [PF00542] (63-130)
  IPR014719 Ribosomal protein bL12, C-terminal/adaptor protein ClpS-like [G3DSA:3.30.1390.10] (59-130)
  IPR014719 Ribosomal protein bL12, C-terminal/adaptor protein ClpS-like [SSF54736] (58-130)
  IPR036235 Large ribosomal subunit protein bL12, oligomerization domain superfamily [G3DSA:1.20.5.710] (4-58)
  IPR036235 Large ribosomal subunit protein bL12, oligomerization domain superfamily [SSF48300] (5-65)